Protein AF-A0A7L2Q1G2-F1 (afdb_monomer_lite)

InterPro domains:
  IPR001683 Phox homology [PF00787] (25-81)
  IPR001683 Phox homology [PS50195] (1-82)
  IPR036871 PX domain superfamily [G3DSA:3.30.1520.10] (2-82)
  IPR036871 PX domain superfamily [SSF64268] (5-81)

Organism: NCBI:txid589841

Radius of gyration: 15.63 Å; chains: 1; bounding box: 41×29×37 Å

Foldseek 3Di:
DDADPNDDWQKDKDWDWDDDPPPDDIDIDIDIDTQVNLVVVLVVVCVVPVVSVVQDADDDDPDPPDDCDPVNNVVRVVSSVD

pLDDT: mean 92.39, std 6.95, range [69.88, 98.38]

Secondary structure (DSSP, 8-state):
-EEETTEEE-EEEEEEEE--TTSPPPEEEEEEEEHHHHHHHHHHHHHH-GGGGGPPPP-----TT----HHHHHHHHHHHH-

Sequence (82 aa):
VLEENGEQVPCYSVMVSLQEVGGAETKNWTVPRKLNEFQNLHRKLSECFPSLKKVQLPSLSKLPFKSIDQKFMEKSKNQLNN

Structure (mmCIF, N/CA/C/O backbone):
data_AF-A0A7L2Q1G2-F1
#
_entry.id   AF-A0A7L2Q1G2-F1
#
loop_
_atom_site.group_PDB
_atom_site.id
_atom_site.type_symbol
_atom_site.label_atom_id
_atom_site.label_alt_id
_atom_site.label_comp_id
_atom_site.label_asym_id
_atom_site.label_entity_id
_atom_site.label_seq_id
_atom_site.pdbx_PDB_ins_code
_atom_site.Cartn_x
_atom_site.Cartn_y
_atom_site.Cartn_z
_atom_site.occupancy
_atom_site.B_iso_or_equiv
_atom_site.auth_seq_id
_atom_site.auth_comp_id
_atom_site.auth_asym_id
_atom_site.auth_atom_id
_atom_site.pdbx_PDB_model_num
ATOM 1 N N . VAL A 1 1 ? 1.996 5.863 11.939 1.00 87.62 1 VAL A N 1
ATOM 2 C CA . VAL A 1 1 ? 0.720 6.608 11.816 1.00 87.62 1 VAL A CA 1
ATOM 3 C C . VAL A 1 1 ? 1.068 8.056 11.501 1.00 87.62 1 VAL A C 1
ATOM 5 O O . VAL A 1 1 ? 2.111 8.499 11.966 1.00 87.62 1 VAL A O 1
A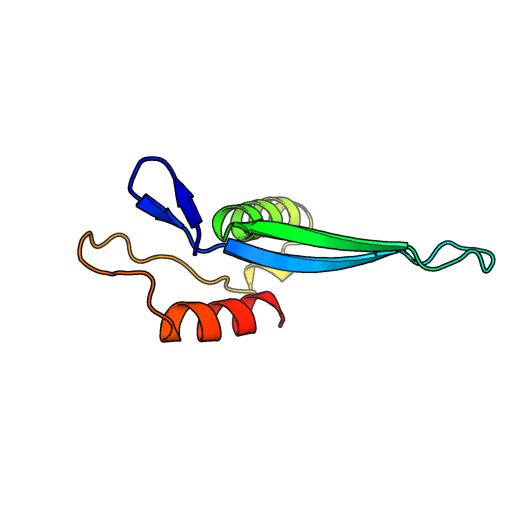TOM 8 N N . LEU A 1 2 ? 0.281 8.741 10.672 1.00 90.38 2 LEU A N 1
ATOM 9 C CA . LEU A 1 2 ? 0.406 10.171 10.355 1.00 90.38 2 LEU A CA 1
ATOM 10 C C . LEU A 1 2 ? -0.849 10.895 10.864 1.00 90.38 2 LEU A C 1
ATOM 12 O O . LEU A 1 2 ? -1.917 10.293 10.837 1.00 90.38 2 LEU A O 1
ATOM 16 N N . GLU A 1 3 ? -0.742 12.148 11.297 1.00 88.56 3 GLU A N 1
ATOM 17 C CA . GLU A 1 3 ? -1.912 12.991 11.578 1.00 88.56 3 GLU A CA 1
ATOM 18 C C . GLU A 1 3 ? -2.249 13.859 10.359 1.00 88.56 3 GLU A C 1
ATOM 20 O O . GLU A 1 3 ? -1.380 14.537 9.812 1.00 88.56 3 GLU A O 1
ATOM 25 N N . GLU A 1 4 ? -3.507 13.833 9.919 1.00 85.94 4 GLU A N 1
ATOM 26 C CA . GLU A 1 4 ? -4.012 14.622 8.793 1.00 85.94 4 GLU A CA 1
ATOM 27 C C . GLU A 1 4 ? -5.399 15.159 9.163 1.00 85.94 4 GLU A C 1
ATOM 29 O O . GLU A 1 4 ? -6.301 14.391 9.478 1.00 85.94 4 GLU A O 1
ATOM 34 N N . ASN A 1 5 ? -5.572 16.486 9.174 1.00 87.00 5 ASN A N 1
ATOM 35 C CA . ASN A 1 5 ? -6.830 17.150 9.554 1.00 87.00 5 ASN A CA 1
ATOM 36 C C . ASN A 1 5 ? -7.389 16.737 10.937 1.0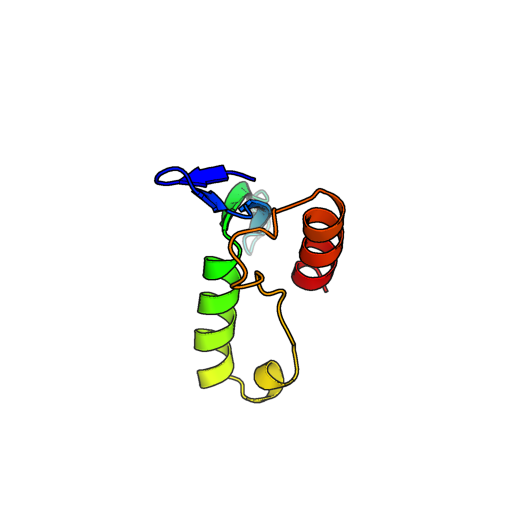0 87.00 5 ASN A C 1
ATOM 38 O O . ASN A 1 5 ? -8.599 16.730 11.139 1.00 87.00 5 ASN A O 1
ATOM 42 N N . GLY A 1 6 ? -6.515 16.389 11.890 1.00 83.44 6 GLY A N 1
ATOM 43 C CA . GLY A 1 6 ? -6.913 15.917 13.223 1.00 83.44 6 GLY A CA 1
ATOM 44 C C . GLY A 1 6 ? -7.302 14.435 13.286 1.00 83.44 6 GLY A C 1
ATOM 45 O O . GLY A 1 6 ? -7.651 13.947 14.359 1.00 83.44 6 GLY A O 1
ATOM 46 N N . GLU A 1 7 ? -7.207 13.702 12.174 1.00 86.06 7 GLU A N 1
ATOM 47 C CA . GLU A 1 7 ? -7.416 12.258 12.121 1.00 86.06 7 GLU A CA 1
ATOM 48 C C . GLU A 1 7 ? -6.087 11.508 12.011 1.00 86.06 7 GLU A C 1
ATOM 50 O O . GLU A 1 7 ? -5.160 11.906 11.302 1.00 86.06 7 GLU A O 1
ATOM 55 N N . GLN A 1 8 ? -6.004 10.370 12.697 1.00 88.38 8 GLN A N 1
ATOM 56 C CA . GLN A 1 8 ? -4.893 9.446 12.529 1.00 88.38 8 GLN A CA 1
ATOM 57 C C . GLN A 1 8 ? -5.073 8.636 11.242 1.00 88.38 8 GLN A C 1
ATOM 59 O O . GLN A 1 8 ? -6.132 8.062 10.992 1.00 88.38 8 GLN A O 1
ATOM 64 N N . VAL A 1 9 ? -4.004 8.521 10.456 1.00 92.19 9 VAL A N 1
ATOM 65 C CA . VAL A 1 9 ? -3.978 7.801 9.180 1.00 92.19 9 VAL A CA 1
ATOM 66 C C . VAL A 1 9 ? -2.865 6.744 9.194 1.00 92.19 9 VAL A C 1
ATOM 68 O O . VAL A 1 9 ? -1.717 7.051 9.546 1.00 92.19 9 VAL A O 1
ATOM 71 N N . PRO A 1 10 ? -3.131 5.484 8.791 1.00 96.06 10 PRO A N 1
ATOM 72 C CA . PRO A 1 10 ? -2.081 4.485 8.662 1.00 96.06 10 PRO A CA 1
ATOM 73 C C . PRO A 1 10 ? -1.164 4.874 7.507 1.00 96.06 10 PRO A C 1
ATOM 75 O O . PRO A 1 10 ? -1.608 5.003 6.365 1.00 96.06 10 PRO A O 1
ATOM 78 N N . CYS A 1 11 ?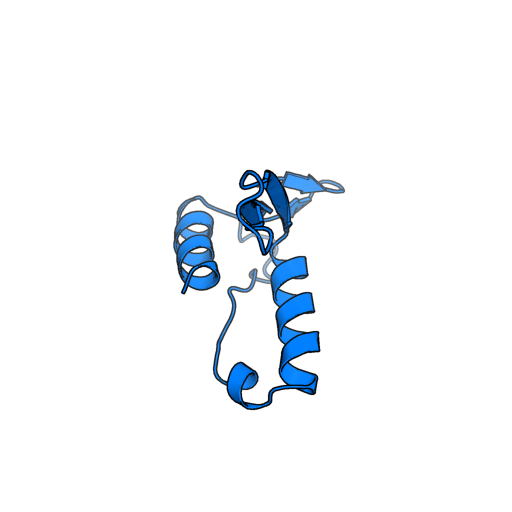 0.113 5.049 7.824 1.00 96.94 11 CYS A N 1
ATOM 79 C CA . CYS A 1 11 ? 1.159 5.420 6.886 1.00 96.94 11 CYS A CA 1
ATOM 80 C C . CYS A 1 11 ? 2.347 4.478 7.086 1.00 96.94 11 CYS A C 1
ATOM 82 O O . CYS A 1 11 ? 2.740 4.215 8.229 1.00 96.94 11 CYS A O 1
ATOM 84 N N . TYR A 1 12 ? 2.880 3.968 5.979 1.00 97.88 12 TYR A N 1
ATOM 85 C CA . TYR A 1 12 ? 3.931 2.959 5.926 1.00 97.88 12 TYR A CA 1
ATOM 86 C C . TYR A 1 12 ? 5.090 3.465 5.073 1.00 97.88 12 TYR A C 1
ATOM 88 O O . TYR A 1 12 ? 4.880 4.097 4.038 1.00 97.88 12 TYR A O 1
ATOM 96 N N . SER A 1 13 ? 6.313 3.149 5.484 1.00 97.75 13 SER A N 1
ATOM 97 C CA . SER A 1 13 ? 7.509 3.392 4.678 1.00 97.75 13 SER A CA 1
ATOM 98 C C . SER A 1 13 ? 7.691 2.264 3.667 1.00 97.75 13 SER A C 1
ATOM 100 O O . SER A 1 13 ? 7.822 1.103 4.057 1.00 97.75 13 SER A O 1
ATOM 102 N N . VAL A 1 14 ? 7.723 2.607 2.381 1.00 98.31 14 VAL A N 1
ATOM 103 C CA . VAL A 1 14 ? 7.990 1.679 1.276 1.00 98.31 14 VAL A CA 1
ATOM 104 C C . VAL A 1 14 ? 9.384 1.964 0.736 1.00 98.31 14 VAL A C 1
ATOM 106 O O . VAL A 1 14 ? 9.635 3.055 0.223 1.00 98.31 14 VAL A O 1
ATOM 109 N N . MET A 1 15 ? 10.285 0.990 0.860 1.00 97.62 15 MET A N 1
ATOM 110 C CA . MET A 1 15 ? 11.593 1.029 0.208 1.00 97.62 15 MET A CA 1
ATOM 111 C C . MET A 1 15 ? 11.426 0.600 -1.251 1.00 97.62 15 MET A C 1
ATOM 113 O O . MET A 1 15 ? 10.850 -0.450 -1.528 1.00 97.62 15 MET A O 1
ATOM 117 N N . VAL A 1 16 ? 11.927 1.415 -2.172 1.00 97.44 16 VAL A N 1
ATOM 118 C CA . VAL A 1 16 ? 11.941 1.139 -3.606 1.00 97.44 16 VAL A CA 1
ATOM 119 C C . VAL A 1 16 ? 13.388 0.982 -4.043 1.00 97.44 16 VAL A C 1
ATOM 121 O O . VAL A 1 16 ? 14.209 1.858 -3.773 1.00 97.44 16 VAL A O 1
ATOM 124 N N . SER A 1 17 ? 13.666 -0.116 -4.736 1.00 95.62 17 SER A N 1
ATOM 125 C CA . SER A 1 17 ? 14.947 -0.394 -5.378 1.00 95.62 17 SER A CA 1
ATOM 126 C C . SER A 1 17 ? 14.727 -0.473 -6.883 1.00 95.62 17 SER A C 1
ATOM 128 O O . SER A 1 17 ? 13.979 -1.326 -7.360 1.00 95.62 17 SER A O 1
ATOM 130 N N . LEU A 1 18 ? 15.356 0.428 -7.631 1.00 93.81 18 LEU A N 1
ATOM 131 C CA . LEU A 1 18 ? 15.340 0.436 -9.087 1.00 93.81 18 LEU A CA 1
ATOM 132 C C . LEU A 1 18 ? 16.679 -0.087 -9.603 1.00 93.81 18 LEU A C 1
ATOM 134 O O . LEU A 1 18 ? 17.714 0.561 -9.433 1.00 93.81 18 LEU A O 1
ATOM 138 N N . GLN A 1 19 ? 16.635 -1.254 -10.242 1.00 90.94 19 GLN A N 1
ATOM 139 C CA . GLN A 1 19 ? 17.776 -1.842 -10.931 1.00 90.94 19 GLN A CA 1
ATOM 140 C C . GLN A 1 19 ? 17.730 -1.441 -12.409 1.00 90.94 19 GLN A C 1
ATOM 142 O O . GLN A 1 19 ? 16.797 -1.799 -13.128 1.00 90.94 19 GLN A O 1
ATOM 147 N N . GLU A 1 20 ? 18.718 -0.671 -12.856 1.00 86.50 20 GLU A N 1
ATOM 148 C CA . GLU A 1 20 ? 18.817 -0.246 -14.251 1.00 86.50 20 GLU A CA 1
ATOM 149 C C . GLU A 1 20 ? 19.421 -1.359 -15.125 1.00 86.50 20 GLU A C 1
ATOM 151 O O . GLU A 1 20 ? 20.325 -2.093 -14.717 1.00 86.50 20 GLU A O 1
ATOM 156 N N . VAL A 1 21 ? 18.907 -1.499 -16.349 1.00 83.44 21 VAL A N 1
ATOM 157 C CA . VAL A 1 21 ? 19.431 -2.464 -17.325 1.00 83.44 21 VAL A CA 1
ATOM 158 C C . VAL A 1 21 ? 20.798 -1.980 -17.809 1.00 83.44 21 VAL A C 1
ATOM 160 O O . VAL A 1 21 ? 20.940 -0.824 -18.195 1.00 83.44 21 VAL A O 1
ATOM 163 N N . GLY A 1 22 ? 21.797 -2.866 -17.819 1.00 82.50 22 GLY A N 1
ATOM 164 C CA . GLY A 1 22 ? 23.150 -2.547 -18.295 1.00 82.50 22 GLY A CA 1
ATOM 165 C C . GLY A 1 22 ? 24.202 -2.343 -17.202 1.00 82.50 22 GLY A C 1
ATOM 166 O O . GLY A 1 22 ? 25.293 -1.874 -17.504 1.00 82.50 22 GLY A O 1
ATOM 167 N N . GLY A 1 23 ? 23.912 -2.717 -15.951 1.00 71.25 23 GLY A N 1
ATOM 168 C CA . GLY A 1 23 ? 24.914 -2.753 -14.875 1.00 71.25 23 GLY A CA 1
ATOM 169 C C . GLY A 1 23 ? 25.183 -1.409 -14.195 1.00 71.25 23 GLY A C 1
ATOM 170 O O . GLY A 1 23 ? 26.156 -1.293 -13.455 1.00 71.25 23 GLY A O 1
ATOM 171 N N . ALA A 1 24 ? 24.331 -0.406 -14.424 1.00 78.69 24 ALA A N 1
ATOM 172 C CA . ALA A 1 24 ? 24.355 0.829 -13.649 1.00 78.69 24 ALA A CA 1
ATOM 173 C C . ALA A 1 24 ? 23.951 0.580 -12.180 1.00 78.69 24 ALA A C 1
ATOM 175 O O . ALA A 1 24 ? 23.304 -0.420 -11.848 1.00 78.69 24 ALA A O 1
ATOM 176 N N . GLU A 1 25 ? 24.365 1.487 -11.292 1.00 86.06 25 GLU A N 1
ATOM 177 C CA . GLU A 1 25 ? 24.124 1.371 -9.852 1.00 86.06 25 GLU A CA 1
ATOM 178 C C . GLU A 1 25 ? 22.630 1.273 -9.516 1.00 86.06 25 GLU A C 1
ATOM 180 O O . GLU A 1 25 ? 21.775 1.932 -10.110 1.00 86.06 25 GLU A O 1
ATOM 185 N N . THR A 1 26 ? 22.313 0.455 -8.509 1.00 91.25 26 THR A N 1
ATOM 186 C CA . THR A 1 26 ? 20.943 0.334 -8.002 1.00 91.25 26 THR A CA 1
ATOM 187 C C . THR A 1 26 ? 20.560 1.602 -7.247 1.00 91.25 26 THR A C 1
ATOM 189 O O . THR A 1 26 ? 21.197 1.961 -6.256 1.00 91.25 26 THR A O 1
ATOM 192 N N . LYS A 1 27 ? 19.475 2.254 -7.671 1.00 94.31 27 LYS A N 1
ATOM 193 C CA . LYS A 1 27 ? 18.932 3.434 -6.987 1.00 94.31 27 LYS A CA 1
ATOM 194 C C . LYS A 1 27 ? 17.932 2.993 -5.929 1.00 94.31 27 LYS A C 1
ATOM 196 O O . LYS A 1 27 ? 16.986 2.275 -6.240 1.00 94.31 27 LYS A O 1
ATOM 201 N N . ASN A 1 28 ? 18.122 3.452 -4.696 1.00 96.00 28 ASN A N 1
ATOM 202 C CA . ASN A 1 28 ? 17.255 3.122 -3.568 1.00 96.00 28 ASN A CA 1
ATOM 203 C C . ASN A 1 28 ? 16.680 4.391 -2.945 1.00 96.00 28 ASN A C 1
ATOM 205 O O . ASN A 1 28 ? 17.409 5.352 -2.706 1.00 96.00 28 ASN A O 1
ATOM 209 N N . TRP A 1 29 ? 15.387 4.392 -2.640 1.00 98.00 29 TRP A N 1
ATOM 210 C CA . TRP A 1 29 ? 14.758 5.460 -1.865 1.00 98.00 29 TRP A CA 1
ATOM 211 C C . TRP A 1 29 ? 13.587 4.921 -1.047 1.00 98.00 29 TRP A C 1
ATOM 213 O O . TRP A 1 29 ? 13.021 3.875 -1.351 1.00 98.00 29 TRP A O 1
ATOM 223 N N . THR A 1 30 ? 13.218 5.640 0.010 1.00 98.38 30 THR A N 1
ATOM 224 C CA . THR A 1 30 ? 12.051 5.307 0.834 1.00 98.38 30 THR A CA 1
ATOM 225 C C . THR A 1 30 ? 10.984 6.371 0.647 1.00 98.38 30 THR A C 1
ATOM 227 O O . THR A 1 30 ? 11.283 7.561 0.716 1.00 98.38 30 THR A O 1
ATOM 230 N N . VAL A 1 31 ? 9.738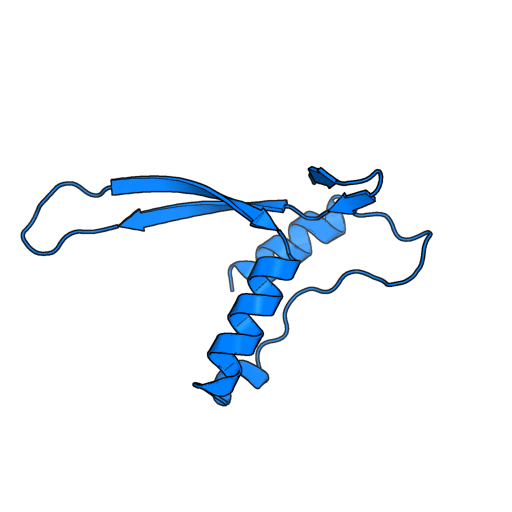 5.953 0.436 1.00 98.12 31 VAL A N 1
ATOM 231 C CA . VAL A 1 31 ? 8.585 6.856 0.342 1.00 98.12 31 VAL A CA 1
ATOM 232 C C . VAL A 1 31 ? 7.515 6.497 1.374 1.00 98.12 31 VAL A C 1
ATOM 234 O O . VAL A 1 31 ? 7.253 5.312 1.591 1.00 98.12 31 VAL A O 1
ATOM 237 N N . PRO A 1 32 ? 6.859 7.488 2.001 1.00 97.81 32 PRO A N 1
ATOM 238 C CA . PRO A 1 32 ? 5.682 7.236 2.818 1.00 97.81 32 PRO A CA 1
ATOM 239 C C . P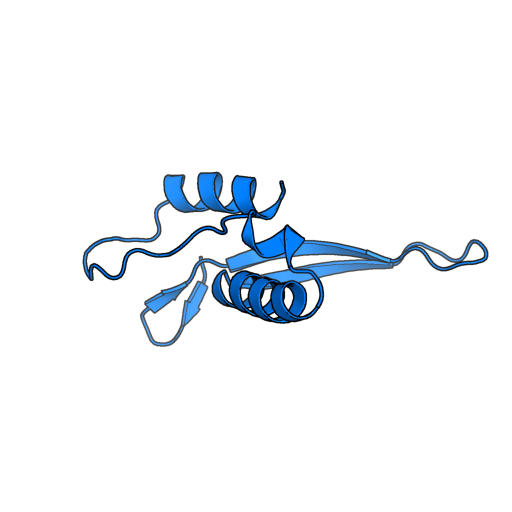RO A 1 32 ? 4.472 6.946 1.922 1.00 97.81 32 PRO A C 1
ATOM 241 O O . PRO A 1 32 ? 4.263 7.612 0.902 1.00 97.81 32 PRO A O 1
ATOM 244 N N . ARG A 1 33 ? 3.664 5.959 2.304 1.00 98.31 33 ARG A N 1
ATOM 245 C CA . ARG A 1 33 ? 2.399 5.625 1.643 1.00 98.31 33 ARG A CA 1
ATOM 246 C C . ARG A 1 33 ? 1.295 5.372 2.655 1.00 98.31 33 ARG A C 1
ATOM 248 O O . ARG A 1 33 ? 1.464 4.598 3.599 1.00 98.31 33 ARG A O 1
ATOM 255 N N . LYS A 1 34 ? 0.151 6.010 2.441 1.00 97.12 34 LYS A N 1
ATOM 256 C CA . LYS A 1 34 ? -1.072 5.854 3.228 1.00 97.12 34 LYS A CA 1
ATOM 257 C C . LYS A 1 34 ? -1.828 4.597 2.801 1.00 97.12 34 LYS A C 1
ATOM 259 O O . LYS A 1 34 ? -1.808 4.227 1.629 1.00 97.12 34 LYS A O 1
ATOM 264 N N . LEU A 1 35 ? -2.560 3.959 3.719 1.00 96.94 35 LEU A N 1
ATOM 265 C CA . LEU A 1 35 ? -3.351 2.752 3.410 1.00 96.94 35 LEU A CA 1
ATOM 266 C C . LEU A 1 35 ? -4.324 2.953 2.231 1.00 96.94 35 LEU A C 1
ATOM 268 O O . LEU A 1 35 ? -4.477 2.065 1.393 1.00 96.94 35 LEU A O 1
ATOM 272 N N . ASN A 1 36 ? -4.955 4.126 2.134 1.00 96.12 36 ASN A N 1
ATOM 273 C CA . ASN A 1 36 ? -5.870 4.446 1.035 1.00 96.12 36 ASN A CA 1
ATOM 274 C C . ASN A 1 36 ? -5.166 4.515 -0.336 1.00 96.12 36 ASN A C 1
ATOM 276 O O . ASN A 1 36 ? -5.792 4.238 -1.357 1.00 96.12 36 ASN A O 1
ATOM 280 N N . GLU A 1 37 ? -3.870 4.826 -0.390 1.00 98.00 37 GLU A N 1
ATOM 281 C CA . GLU A 1 37 ? -3.089 4.817 -1.631 1.00 98.00 37 GLU A CA 1
ATOM 282 C C . GLU A 1 37 ? -2.866 3.387 -2.138 1.00 98.00 37 GLU A C 1
ATOM 284 O O . GLU A 1 37 ? -3.024 3.141 -3.334 1.00 98.00 37 GLU A O 1
ATOM 289 N N . PHE A 1 38 ? -2.610 2.427 -1.239 1.00 98.06 38 PHE A N 1
ATOM 290 C CA . PHE A 1 38 ? -2.556 1.001 -1.592 1.00 98.06 38 PHE A CA 1
ATOM 291 C C . PHE A 1 38 ? -3.907 0.500 -2.117 1.00 98.06 38 PHE A C 1
ATOM 293 O O . PHE A 1 38 ? -3.964 -0.167 -3.149 1.00 98.06 38 PHE A O 1
ATOM 300 N N . GLN A 1 39 ? -5.008 0.869 -1.453 1.00 97.50 39 GLN A N 1
ATOM 301 C CA . GLN A 1 39 ? -6.366 0.508 -1.882 1.00 97.50 39 GLN A CA 1
ATOM 302 C C . GLN A 1 39 ? -6.712 1.098 -3.257 1.00 97.50 39 GLN A C 1
ATOM 304 O O . GLN A 1 39 ? -7.268 0.412 -4.115 1.00 97.50 39 GLN A O 1
ATOM 309 N N . ASN A 1 40 ? -6.340 2.356 -3.502 1.00 98.12 40 ASN A N 1
ATOM 310 C CA . ASN A 1 40 ? -6.531 3.005 -4.795 1.00 98.12 40 ASN A CA 1
ATOM 311 C C . ASN A 1 40 ? -5.711 2.343 -5.907 1.00 98.12 40 ASN A C 1
ATOM 313 O O . ASN A 1 40 ? -6.226 2.172 -7.014 1.00 98.12 40 ASN A O 1
ATOM 317 N N . LEU A 1 41 ? -4.462 1.963 -5.623 1.00 98.19 41 LEU A N 1
ATOM 318 C CA . LEU A 1 41 ? -3.623 1.223 -6.562 1.00 98.19 41 LEU A CA 1
ATOM 319 C C . LEU A 1 41 ? -4.235 -0.144 -6.891 1.00 98.19 41 LEU A C 1
ATOM 321 O O . LEU A 1 41 ? -4.384 -0.472 -8.065 1.00 98.19 41 LEU A O 1
ATOM 325 N N . HIS A 1 42 ? -4.654 -0.907 -5.877 1.00 97.75 42 HIS A N 1
ATOM 326 C CA . HIS A 1 42 ? -5.303 -2.210 -6.061 1.00 97.75 42 HIS A CA 1
ATOM 327 C C . HIS A 1 42 ? -6.574 -2.115 -6.904 1.00 97.75 42 HIS A C 1
ATOM 329 O O . HIS A 1 42 ? -6.754 -2.931 -7.807 1.00 97.75 42 HIS A O 1
ATOM 335 N N . ARG A 1 43 ? -7.411 -1.092 -6.684 1.00 97.69 43 ARG A N 1
ATOM 336 C CA . ARG A 1 43 ? -8.605 -0.846 -7.506 1.00 97.69 43 ARG A CA 1
ATOM 337 C C . ARG A 1 43 ? -8.244 -0.648 -8.977 1.00 97.69 43 ARG A C 1
ATOM 339 O O . ARG A 1 43 ? -8.781 -1.358 -9.820 1.00 97.69 43 ARG A O 1
ATOM 346 N N . LYS A 1 44 ? -7.301 0.258 -9.269 1.00 98.38 44 LYS A N 1
ATOM 347 C CA . LYS A 1 44 ? -6.844 0.537 -10.643 1.00 98.38 44 LYS A CA 1
ATOM 348 C C . LYS A 1 44 ? -6.249 -0.705 -11.309 1.00 98.38 44 LYS A C 1
ATOM 350 O O . LYS A 1 44 ? -6.547 -0.990 -12.460 1.00 98.38 44 LYS A O 1
ATOM 355 N N . LEU A 1 45 ? -5.439 -1.478 -10.584 1.00 98.25 45 LEU A N 1
ATOM 356 C CA . LEU A 1 45 ? -4.871 -2.718 -11.115 1.00 98.25 45 LEU A CA 1
ATOM 357 C C . LEU A 1 45 ? -5.939 -3.799 -11.324 1.00 98.25 45 LEU A C 1
ATOM 359 O O . LEU A 1 45 ? -5.869 -4.531 -12.303 1.00 98.25 45 LEU A O 1
ATOM 363 N N . SER A 1 46 ? -6.946 -3.889 -10.454 1.00 97.88 46 SER A N 1
ATOM 364 C CA . SER A 1 46 ? -8.035 -4.874 -10.558 1.00 97.88 46 SER A CA 1
ATOM 365 C C . SER A 1 46 ? -8.967 -4.640 -11.750 1.00 97.88 46 SER A C 1
ATOM 367 O O . SER A 1 46 ? -9.651 -5.576 -12.172 1.00 97.88 46 SER A O 1
ATOM 369 N N . GLU A 1 47 ? -9.017 -3.416 -12.282 1.00 97.44 47 GLU A N 1
ATOM 370 C CA . GLU A 1 47 ? -9.703 -3.099 -13.543 1.00 97.44 47 GLU A CA 1
ATOM 371 C C . GLU A 1 47 ? -8.989 -3.751 -14.738 1.00 97.44 47 GLU A C 1
ATOM 373 O O . GLU A 1 47 ? -9.650 -4.274 -15.632 1.00 97.44 47 GLU A O 1
ATOM 378 N N . CYS A 1 48 ? -7.653 -3.807 -14.709 1.00 98.19 48 CYS A N 1
ATOM 379 C CA . CYS A 1 48 ? -6.834 -4.441 -15.746 1.00 98.19 48 CYS A CA 1
ATOM 380 C C . CYS A 1 48 ? -6.620 -5.948 -15.519 1.00 98.19 48 CYS A C 1
ATOM 382 O O . CYS A 1 48 ? -6.489 -6.711 -16.473 1.00 98.19 48 CYS A O 1
ATOM 384 N N . PHE A 1 49 ? -6.578 -6.388 -14.258 1.00 97.56 49 PHE A N 1
ATOM 385 C CA . PHE A 1 49 ? -6.216 -7.748 -13.854 1.00 97.56 49 PHE A CA 1
ATOM 386 C C . PHE A 1 49 ? -7.258 -8.323 -12.881 1.00 97.56 49 PHE A C 1
ATOM 388 O O . PHE A 1 49 ? -7.097 -8.233 -11.661 1.00 97.56 49 PHE A O 1
ATOM 395 N N . PRO A 1 50 ? -8.330 -8.967 -13.383 1.00 95.81 50 PRO A N 1
ATOM 396 C CA . PRO A 1 50 ? -9.424 -9.461 -12.543 1.00 95.81 50 PRO A CA 1
ATOM 397 C C . PRO A 1 50 ? -9.007 -10.463 -11.456 1.00 95.81 50 PRO A C 1
ATOM 399 O O . PRO A 1 50 ? -9.698 -10.588 -10.445 1.00 95.81 50 PRO A O 1
ATOM 402 N N . SER A 1 51 ? -7.880 -11.162 -11.630 1.00 96.38 51 SER A N 1
ATOM 403 C CA . SER A 1 51 ? -7.311 -12.073 -10.627 1.00 96.38 51 SER A CA 1
ATOM 404 C C . SER A 1 51 ? -6.985 -11.372 -9.304 1.00 96.38 51 SER A C 1
ATOM 406 O O . SER A 1 51 ? -7.117 -11.992 -8.247 1.00 96.38 51 SER A O 1
ATOM 408 N N . LEU A 1 52 ? -6.650 -10.077 -9.337 1.00 96.00 52 LEU A N 1
ATOM 409 C CA . LEU A 1 52 ? -6.341 -9.284 -8.145 1.00 96.00 52 LEU A CA 1
AT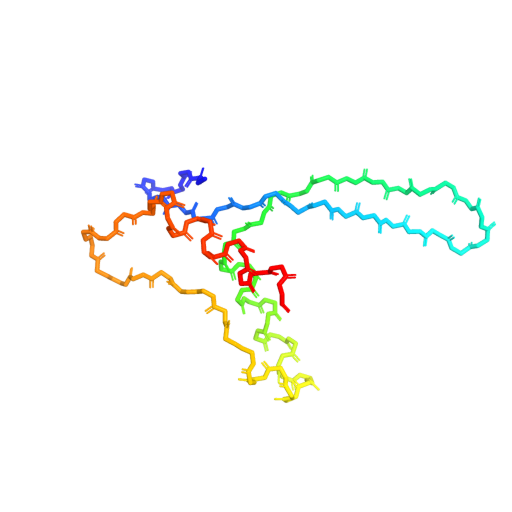OM 410 C C . LEU A 1 52 ? -7.554 -9.053 -7.240 1.00 96.00 52 LEU A C 1
ATOM 412 O O . LEU A 1 52 ? -7.375 -8.827 -6.045 1.00 96.00 52 LEU A O 1
ATOM 416 N N . LYS A 1 53 ? -8.787 -9.200 -7.747 1.00 94.50 53 LYS A N 1
ATOM 417 C CA . LYS A 1 53 ? -10.011 -9.076 -6.933 1.00 94.50 53 LYS A CA 1
ATOM 418 C C . LYS A 1 53 ? -10.100 -10.119 -5.814 1.00 94.50 53 LYS A C 1
ATOM 420 O O . LYS A 1 53 ? -10.863 -9.931 -4.873 1.00 94.50 53 LYS A O 1
ATOM 425 N N . LYS A 1 54 ? -9.344 -11.220 -5.918 1.00 94.75 54 LYS A N 1
ATOM 426 C CA . LYS A 1 54 ? -9.261 -12.258 -4.878 1.00 94.75 54 LYS A CA 1
ATOM 427 C C . LYS A 1 54 ? -8.386 -11.839 -3.693 1.00 94.75 54 LYS A C 1
ATOM 429 O O . LYS A 1 54 ? -8.531 -12.406 -2.615 1.00 94.75 54 LYS A O 1
ATOM 434 N N . VAL A 1 55 ? -7.493 -10.867 -3.884 1.00 94.44 55 VAL A N 1
ATOM 435 C CA . VAL A 1 55 ? -6.627 -10.334 -2.828 1.00 94.44 55 VAL A CA 1
ATOM 436 C C . VAL A 1 55 ? -7.415 -9.313 -2.012 1.00 94.44 55 VAL A C 1
ATOM 438 O O . VAL A 1 55 ? -7.983 -8.372 -2.566 1.00 94.44 55 VAL A O 1
ATOM 441 N N . GLN A 1 56 ? -7.449 -9.494 -0.692 1.00 93.31 56 GLN A N 1
ATOM 442 C CA . GLN A 1 56 ? -8.086 -8.560 0.235 1.00 93.31 56 GLN A CA 1
ATOM 443 C C . GLN A 1 56 ? -7.037 -7.678 0.905 1.00 93.31 56 GLN A C 1
ATOM 445 O O . GLN A 1 56 ? -6.111 -8.181 1.537 1.00 93.31 56 GLN A O 1
ATOM 450 N N . LEU A 1 57 ? -7.219 -6.361 0.808 1.00 96.06 57 LEU A N 1
ATOM 451 C CA . LEU A 1 57 ? -6.384 -5.391 1.510 1.00 96.06 57 LEU A CA 1
ATOM 452 C C . LEU A 1 57 ? -6.948 -5.041 2.896 1.00 96.06 57 LEU A C 1
ATOM 454 O O . LEU A 1 57 ? -8.160 -5.150 3.113 1.00 96.06 57 LEU A O 1
ATOM 458 N N . PRO A 1 58 ? -6.101 -4.562 3.828 1.00 95.62 58 PRO A N 1
ATOM 459 C CA . PRO A 1 58 ? -6.566 -4.045 5.108 1.00 95.62 58 PRO A CA 1
ATOM 460 C C . PRO A 1 58 ? -7.558 -2.894 4.922 1.00 95.62 58 PRO A C 1
ATOM 462 O O . PRO A 1 58 ? -7.417 -2.068 4.016 1.00 95.62 58 PRO A O 1
ATOM 465 N N . SER A 1 59 ? -8.519 -2.782 5.836 1.00 93.00 59 SER A N 1
ATOM 466 C CA . SER A 1 59 ? -9.474 -1.673 5.889 1.00 93.00 59 SER A CA 1
ATOM 467 C C . SER A 1 59 ? -9.572 -1.103 7.297 1.00 93.00 59 SER A C 1
ATOM 469 O O . SER A 1 59 ? -9.554 -1.851 8.278 1.00 93.00 59 SER A O 1
ATOM 471 N N . LEU A 1 60 ? -9.747 0.212 7.394 1.00 89.50 60 LEU A N 1
ATOM 472 C CA . LEU A 1 60 ? -10.086 0.859 8.655 1.00 89.50 60 LEU A CA 1
ATOM 473 C C . LEU A 1 60 ? -11.534 0.567 9.042 1.00 89.50 60 LEU A C 1
ATOM 475 O O . LEU A 1 60 ? -12.420 0.417 8.200 1.00 89.50 60 LEU A O 1
ATOM 479 N N . SER A 1 61 ? -11.766 0.503 10.347 1.00 83.94 61 SER A N 1
ATOM 480 C CA . SER A 1 61 ? -13.119 0.508 10.881 1.00 83.94 61 SER A CA 1
ATOM 481 C C . SER A 1 61 ? -13.735 1.890 10.693 1.00 83.94 61 SER A C 1
ATOM 483 O O . SER A 1 61 ? -13.087 2.885 10.983 1.00 83.94 61 SER A O 1
ATOM 485 N N . LYS A 1 62 ? -15.003 1.946 10.280 1.00 80.81 62 LYS A N 1
ATOM 486 C CA . LYS A 1 62 ? -15.776 3.200 10.208 1.00 80.81 62 LYS A CA 1
ATOM 487 C C . LYS A 1 62 ? -16.287 3.672 11.578 1.00 80.81 62 LYS A C 1
ATOM 489 O O . LYS A 1 62 ? -16.952 4.695 11.666 1.00 80.81 62 LYS A O 1
ATOM 494 N N . LEU A 1 63 ? -16.043 2.889 12.630 1.00 81.12 63 LEU A N 1
ATOM 495 C CA . LEU A 1 63 ? -16.475 3.212 13.987 1.00 81.12 63 LEU A CA 1
ATOM 496 C C . LEU A 1 63 ? -15.583 4.315 14.580 1.00 81.12 63 LEU A C 1
ATOM 498 O O . LEU A 1 63 ? -14.366 4.126 14.605 1.00 81.12 63 LEU A O 1
ATOM 502 N N . PRO A 1 64 ? -16.163 5.396 15.130 1.00 69.88 64 PRO A N 1
ATOM 503 C CA . PRO A 1 64 ? -15.420 6.576 15.586 1.00 69.88 64 PRO A CA 1
ATOM 504 C C . PRO A 1 64 ? -14.510 6.310 16.796 1.00 69.88 64 PRO A C 1
ATOM 506 O O . PRO A 1 64 ? -13.610 7.088 17.079 1.00 69.88 64 PRO A O 1
ATOM 509 N N . PHE A 1 65 ? -14.723 5.203 17.510 1.00 73.56 65 PHE A N 1
ATOM 510 C CA . PHE A 1 65 ? -13.950 4.810 18.694 1.00 73.56 65 PHE A CA 1
ATOM 511 C C . PHE A 1 65 ? -12.817 3.820 18.396 1.00 73.56 65 PHE A C 1
ATOM 513 O O . PHE A 1 65 ? -12.105 3.405 19.310 1.00 73.56 65 PHE A O 1
ATOM 520 N N . LYS A 1 66 ? -12.655 3.382 17.142 1.00 76.25 66 LYS A N 1
ATOM 521 C CA . LYS A 1 66 ? -11.630 2.397 16.793 1.00 76.25 66 LYS A CA 1
ATOM 522 C C . LYS A 1 66 ? -10.361 3.110 16.336 1.00 76.25 66 LYS A C 1
ATOM 524 O O . LYS A 1 66 ? -10.254 3.515 15.183 1.00 76.25 66 LYS A O 1
ATOM 529 N N . SER A 1 67 ? -9.417 3.252 17.263 1.00 78.31 67 SER A N 1
ATOM 530 C CA . SER A 1 67 ? -8.101 3.839 17.010 1.00 78.31 67 SER A CA 1
ATOM 531 C C . SER A 1 67 ? -7.216 2.941 16.137 1.00 78.31 67 SER A C 1
ATOM 533 O O . SER A 1 67 ? -7.447 1.735 15.991 1.00 78.31 67 SER A O 1
ATOM 535 N N . ILE A 1 68 ? -6.184 3.545 15.542 1.00 91.50 68 ILE A N 1
ATOM 536 C CA . ILE A 1 68 ? -5.146 2.844 14.782 1.00 91.50 68 ILE A CA 1
ATOM 537 C C . ILE A 1 68 ? -4.076 2.394 15.774 1.00 91.50 68 ILE A C 1
ATOM 539 O O . ILE A 1 68 ? -3.108 3.102 16.043 1.00 91.50 68 ILE A O 1
ATOM 543 N N . ASP A 1 69 ? -4.285 1.217 16.355 1.00 91.88 69 ASP A N 1
ATOM 544 C CA . ASP A 1 69 ? -3.351 0.638 17.314 1.00 91.88 69 ASP A CA 1
ATOM 545 C C . ASP A 1 69 ? -2.165 -0.074 16.634 1.00 91.88 69 ASP A C 1
ATOM 547 O O . ASP A 1 69 ? -2.147 -0.354 15.429 1.00 91.88 69 ASP A O 1
ATOM 551 N N . GLN A 1 70 ? -1.143 -0.385 17.433 1.00 93.56 70 GLN A N 1
ATOM 552 C CA . GLN A 1 70 ? 0.057 -1.081 16.967 1.00 93.56 70 GLN A CA 1
ATOM 553 C C . GLN A 1 70 ? -0.270 -2.456 16.360 1.00 93.56 70 GLN A C 1
ATOM 555 O O . GLN A 1 70 ? 0.307 -2.847 15.346 1.00 93.56 70 GLN A O 1
ATOM 560 N N . LYS A 1 71 ? -1.249 -3.170 16.930 1.00 94.06 71 LYS A N 1
ATOM 561 C CA . LYS A 1 71 ? -1.680 -4.493 16.457 1.00 94.06 71 LYS A CA 1
ATOM 562 C C . LYS A 1 71 ? -2.263 -4.421 15.046 1.00 94.06 71 LYS A C 1
ATOM 564 O O . LYS A 1 71 ? -1.976 -5.274 14.202 1.00 94.06 71 LYS A O 1
ATOM 569 N N . PHE A 1 72 ? -3.074 -3.404 14.774 1.00 94.06 72 PHE A N 1
ATOM 570 C CA . PHE A 1 72 ? -3.566 -3.101 13.443 1.00 94.06 72 PHE A CA 1
ATOM 571 C C . PHE A 1 72 ? -2.406 -2.752 12.512 1.00 94.06 72 PHE A C 1
ATOM 573 O O . PHE A 1 72 ? -2.348 -3.306 11.414 1.00 94.06 72 PHE A O 1
ATOM 580 N N . MET A 1 73 ? -1.475 -1.888 12.931 1.00 96.25 73 MET A N 1
ATOM 581 C CA . MET A 1 73 ? -0.330 -1.479 12.106 1.00 96.25 73 MET A CA 1
ATOM 582 C C . MET A 1 73 ? 0.539 -2.671 11.684 1.00 96.25 73 MET A C 1
ATOM 584 O O . MET A 1 73 ? 0.908 -2.772 10.516 1.00 96.25 73 MET A O 1
ATOM 588 N N . GLU A 1 74 ? 0.804 -3.613 12.586 1.00 96.50 74 GLU A N 1
ATOM 589 C CA . GLU A 1 74 ? 1.580 -4.822 12.287 1.00 96.50 74 GLU A CA 1
ATOM 590 C C . GLU A 1 74 ? 0.830 -5.777 11.359 1.00 96.50 74 GLU A C 1
ATOM 592 O O . GLU A 1 74 ? 1.361 -6.197 10.328 1.00 96.50 74 GLU A O 1
ATOM 597 N N . LYS A 1 75 ? -0.436 -6.082 11.671 1.00 95.50 75 LYS A N 1
ATOM 598 C CA . LYS A 1 75 ? -1.249 -6.982 10.843 1.00 95.50 75 LYS A CA 1
ATOM 599 C C . LYS A 1 75 ? -1.449 -6.430 9.432 1.00 95.50 75 LYS A C 1
ATOM 601 O O . LYS A 1 75 ? -1.340 -7.174 8.460 1.00 95.50 75 LYS A O 1
ATOM 606 N N . SER A 1 76 ? -1.738 -5.136 9.322 1.00 96.69 76 SER A N 1
ATOM 607 C CA . SER A 1 76 ? -1.945 -4.473 8.033 1.00 96.69 76 SER A CA 1
ATOM 608 C C . SER A 1 76 ? -0.653 -4.392 7.224 1.00 96.69 76 SER A C 1
ATOM 610 O O . SER A 1 76 ? -0.686 -4.707 6.041 1.00 96.69 76 SER A O 1
ATOM 612 N N . LYS A 1 77 ? 0.494 -4.088 7.850 1.00 97.56 77 LYS A N 1
ATOM 613 C CA . LYS A 1 77 ? 1.809 -4.149 7.189 1.00 97.56 77 LYS A CA 1
ATOM 614 C C . LYS A 1 77 ? 2.074 -5.533 6.593 1.00 97.56 77 LYS A C 1
ATOM 616 O O . LYS A 1 77 ? 2.495 -5.627 5.446 1.00 97.56 77 LYS A O 1
ATOM 621 N N . ASN A 1 78 ? 1.785 -6.600 7.339 1.00 96.62 78 ASN A N 1
ATOM 622 C CA . ASN A 1 78 ? 1.980 -7.964 6.844 1.00 96.62 78 ASN A CA 1
ATOM 623 C C . ASN A 1 78 ? 1.074 -8.279 5.647 1.00 96.62 78 ASN A C 1
ATOM 625 O O . ASN A 1 78 ? 1.527 -8.910 4.704 1.00 96.62 78 ASN A O 1
ATOM 629 N N . GLN A 1 79 ? -0.179 -7.823 5.652 1.00 96.06 79 GLN A N 1
ATOM 630 C CA . GLN A 1 79 ? -1.081 -7.990 4.507 1.00 96.06 79 GLN A CA 1
ATOM 631 C C . GLN A 1 79 ? -0.687 -7.146 3.288 1.00 96.06 79 GLN A C 1
ATOM 633 O O . GLN A 1 79 ? -1.012 -7.528 2.178 1.00 96.06 79 GLN A O 1
ATOM 638 N N . LEU A 1 80 ? -0.025 -6.000 3.475 1.00 97.38 80 LEU A N 1
ATOM 639 C CA . LEU A 1 80 ? 0.455 -5.170 2.363 1.00 97.38 80 LEU A CA 1
ATOM 640 C C . LEU A 1 80 ? 1.721 -5.736 1.701 1.00 97.38 80 LEU A C 1
ATOM 642 O O . LEU A 1 80 ? 1.986 -5.419 0.546 1.00 97.38 80 LEU A O 1
ATOM 646 N N . ASN A 1 81 ? 2.499 -6.540 2.431 1.00 96.19 81 ASN A N 1
ATOM 647 C CA . ASN A 1 81 ? 3.752 -7.131 1.954 1.00 96.19 81 ASN A CA 1
ATOM 648 C C . ASN A 1 81 ? 3.597 -8.530 1.325 1.00 96.19 81 ASN A C 1
ATOM 650 O O . ASN A 1 81 ? 4.570 -9.018 0.755 1.00 96.19 81 ASN A O 1
ATOM 654 N N . ASN A 1 82 ? 2.436 -9.179 1.471 1.00 83.50 82 ASN A N 1
ATOM 655 C CA . ASN A 1 82 ? 2.139 -10.518 0.936 1.00 83.50 82 ASN A CA 1
ATOM 656 C C . ASN A 1 82 ? 1.104 -10.435 -0.186 1.00 83.50 82 ASN A C 1
ATOM 658 O O . ASN A 1 82 ? 1.208 -11.243 -1.133 1.00 83.50 82 ASN A O 1
#